Protein AF-A0A7J9JV26-F1 (afdb_monomer)

Organism: NCBI:txid34283

Mean predicted aligned error: 12.32 Å

Solvent-accessible surface area (backbone atoms only — not comparable to full-atom values): 3735 Å² total; per-residue (Å²): 134,87,75,86,67,54,78,78,56,54,81,40,43,56,99,86,41,72,66,61,74,50,71,67,56,51,28,57,77,70,69,49,91,76,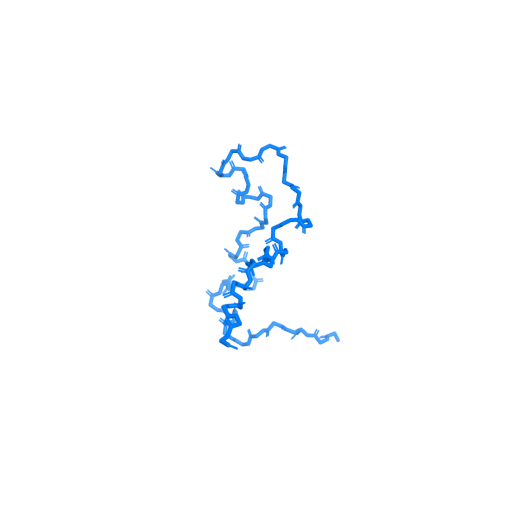79,57,67,78,59,72,78,46,76,74,81,71,80,76,82,75,76,80,126

InterPro domains:
  IPR056647 Domain of unknown function DUF7745 [PF24924] (1-41)

Radius of gyration: 17.11 Å; Cα contacts (8 Å, |Δi|>4): 14; chains: 1; bounding box: 43×42×32 Å

Foldseek 3Di:
DDDPDDPVLCVQADPNDGVPDDPVRVCVVVVPPDDPVVVVPDPPPDPPPPPDD

Structure (mmCIF, N/CA/C/O backbone):
data_AF-A0A7J9JV26-F1
#
_entry.id   AF-A0A7J9JV26-F1
#
loop_
_atom_site.group_PDB
_atom_site.id
_atom_site.type_symbol
_atom_site.label_atom_id
_atom_site.label_alt_id
_atom_site.label_comp_id
_atom_site.label_asym_id
_atom_site.label_entity_id
_atom_site.label_seq_id
_atom_site.pdbx_PDB_ins_code
_atom_site.Cartn_x
_atom_site.Cartn_y
_atom_site.Cartn_z
_atom_site.occupancy
_atom_site.B_iso_or_equiv
_atom_site.auth_seq_id
_atom_site.auth_comp_id
_atom_site.auth_asym_id
_atom_site.auth_atom_id
_atom_site.pdbx_PDB_model_num
ATOM 1 N N . MET A 1 1 ? -8.870 -17.113 -10.125 1.00 43.34 1 MET A N 1
ATOM 2 C CA . MET A 1 1 ? -8.421 -16.106 -9.140 1.00 43.34 1 MET A CA 1
ATOM 3 C C . MET A 1 1 ? -8.598 -14.737 -9.780 1.00 43.34 1 MET A C 1
ATOM 5 O O . MET A 1 1 ? -7.774 -14.341 -10.594 1.00 43.34 1 MET A O 1
ATOM 9 N N . VAL A 1 2 ? -9.746 -14.093 -9.551 1.00 45.38 2 VAL A N 1
ATOM 10 C CA . VAL A 1 2 ? -10.060 -12.792 -10.163 1.00 45.38 2 VAL A CA 1
ATOM 11 C C . VAL A 1 2 ? -9.258 -11.731 -9.421 1.00 45.38 2 VAL A C 1
ATOM 13 O O . VAL A 1 2 ? -9.424 -11.560 -8.216 1.00 45.38 2 VAL A O 1
ATOM 16 N N . ARG A 1 3 ? -8.340 -11.067 -10.123 1.00 55.94 3 ARG A N 1
ATOM 17 C CA . ARG A 1 3 ? -7.605 -9.924 -9.584 1.00 55.94 3 ARG A CA 1
ATOM 18 C C . ARG A 1 3 ? -8.474 -8.694 -9.832 1.00 55.94 3 ARG A C 1
ATOM 20 O O . ARG A 1 3 ? -8.549 -8.225 -10.957 1.00 55.94 3 ARG A O 1
ATOM 27 N N . PHE A 1 4 ? -9.145 -8.204 -8.792 1.00 53.81 4 PHE A N 1
ATOM 28 C CA . PHE A 1 4 ? -9.957 -6.974 -8.811 1.00 53.81 4 PHE A CA 1
ATOM 29 C C . PHE A 1 4 ? -9.115 -5.690 -8.893 1.00 53.81 4 PHE A C 1
ATOM 31 O O . PHE A 1 4 ? -9.597 -4.608 -8.572 1.00 53.81 4 PHE A O 1
ATOM 38 N N . LEU A 1 5 ? -7.843 -5.807 -9.268 1.00 62.69 5 LEU A N 1
ATOM 39 C CA . LEU A 1 5 ? -6.962 -4.661 -9.355 1.00 62.69 5 LEU A CA 1
ATOM 40 C C . LEU A 1 5 ? -7.367 -3.871 -10.596 1.00 62.69 5 LEU A C 1
ATOM 42 O O . LEU A 1 5 ? -7.295 -4.383 -11.715 1.00 62.69 5 LEU A O 1
ATOM 46 N N . ASP A 1 6 ? -7.839 -2.650 -10.370 1.00 66.81 6 ASP A N 1
ATOM 47 C CA . ASP A 1 6 ? -8.119 -1.685 -11.424 1.00 66.81 6 ASP A CA 1
ATOM 48 C C . ASP A 1 6 ? -6.917 -1.642 -12.393 1.00 66.81 6 ASP A C 1
ATOM 50 O O . ASP A 1 6 ? -5.774 -1.563 -11.929 1.00 66.81 6 ASP A O 1
ATOM 54 N N . PRO A 1 7 ? -7.112 -1.713 -13.721 1.00 70.88 7 PRO A N 1
ATOM 55 C CA . PRO A 1 7 ? -6.024 -1.578 -14.687 1.00 70.88 7 PRO A CA 1
ATOM 56 C C . PRO A 1 7 ? -5.166 -0.318 -14.480 1.00 70.88 7 PRO A C 1
ATOM 58 O O . PRO A 1 7 ? -3.977 -0.336 -14.804 1.00 70.88 7 PRO A O 1
ATOM 61 N N . ALA A 1 8 ? -5.727 0.751 -13.902 1.00 69.50 8 ALA A N 1
ATOM 62 C CA . ALA A 1 8 ? -4.998 1.962 -13.524 1.00 69.50 8 ALA A CA 1
ATOM 63 C C . ALA A 1 8 ? -3.986 1.738 -12.382 1.00 69.50 8 ALA A C 1
ATOM 65 O O . ALA A 1 8 ? -3.004 2.468 -12.268 1.00 69.50 8 ALA A O 1
ATOM 66 N N . TYR A 1 9 ? -4.173 0.697 -11.567 1.00 68.44 9 TYR A N 1
ATOM 67 C CA . TYR A 1 9 ? -3.261 0.319 -10.486 1.00 68.44 9 TYR A CA 1
ATOM 68 C C . TYR A 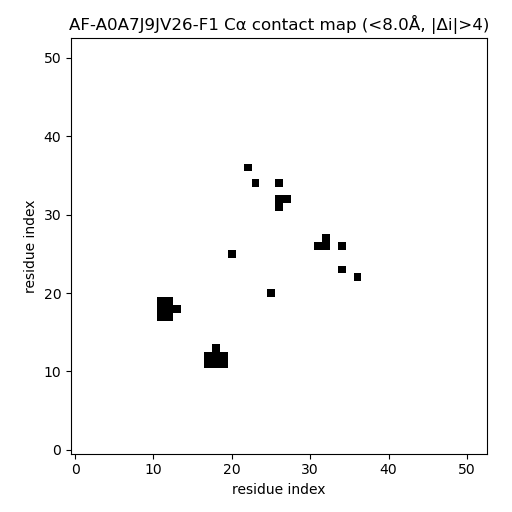1 9 ? -1.945 -0.287 -11.001 1.00 68.44 9 TYR A C 1
ATOM 70 O O . TYR A 1 9 ? -0.975 -0.404 -10.256 1.00 68.44 9 TYR A O 1
ATOM 78 N N . LYS A 1 10 ? -1.864 -0.616 -12.300 1.00 69.12 10 LYS A N 1
ATOM 79 C CA . LYS A 1 10 ? -0.635 -1.110 -12.941 1.00 69.12 10 LYS A CA 1
ATOM 80 C C . LYS A 1 10 ? 0.538 -0.127 -12.815 1.00 69.12 10 LYS A C 1
ATOM 82 O O . LYS A 1 10 ? 1.687 -0.561 -12.820 1.00 69.12 10 LYS A O 1
ATOM 87 N N . CYS A 1 11 ? 0.267 1.172 -12.660 1.00 71.75 11 CYS A N 1
ATOM 88 C CA . CYS A 1 11 ? 1.283 2.210 -12.455 1.00 71.75 11 CYS A CA 1
ATOM 89 C C . CYS A 1 11 ? 2.118 2.010 -11.183 1.00 71.75 11 CYS A C 1
ATOM 91 O O . CYS A 1 11 ? 3.246 2.491 -11.121 1.00 71.75 11 CYS A O 1
ATOM 93 N N . PHE A 1 12 ? 1.579 1.300 -10.193 1.00 68.44 12 PHE A N 1
ATOM 94 C CA . PHE A 1 12 ? 2.270 1.020 -8.939 1.00 68.44 12 PHE A CA 1
ATOM 95 C C . PHE A 1 12 ? 2.959 -0.341 -8.936 1.00 68.44 12 PHE A C 1
ATOM 97 O O . PHE A 1 12 ? 3.546 -0.708 -7.936 1.00 68.44 12 PHE A O 1
ATOM 104 N N . THR A 1 13 ? 2.940 -1.088 -10.042 1.00 72.56 13 THR A N 1
ATOM 105 C CA . THR A 1 13 ? 3.631 -2.379 -10.134 1.00 72.56 13 THR A CA 1
ATOM 106 C C . THR A 1 13 ? 4.858 -2.270 -11.035 1.00 72.56 13 THR A C 1
ATOM 108 O O . THR A 1 13 ? 4.731 -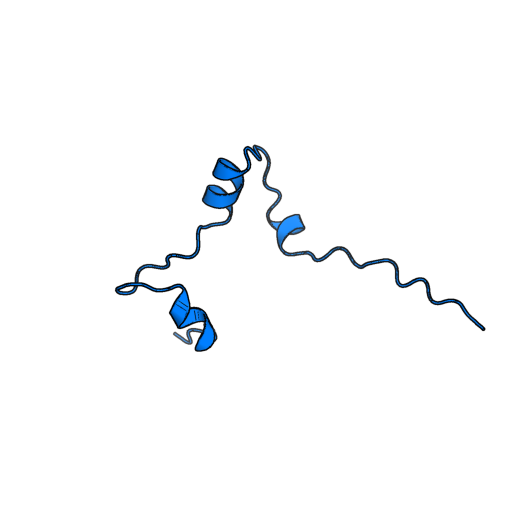1.863 -12.190 1.00 72.56 13 THR A O 1
ATOM 111 N N . PHE A 1 14 ? 6.036 -2.664 -10.551 1.00 76.38 14 PHE A N 1
ATOM 112 C CA . PHE A 1 14 ? 7.264 -2.761 -11.348 1.00 76.38 14 PHE A CA 1
ATOM 113 C C . PHE A 1 14 ? 7.773 -4.193 -11.318 1.00 76.38 14 PHE A C 1
ATOM 115 O O . PHE A 1 14 ? 7.926 -4.769 -10.254 1.00 76.38 14 PHE A O 1
ATOM 122 N N . ASN A 1 15 ? 7.986 -4.808 -12.483 1.00 78.88 15 ASN A N 1
ATOM 123 C CA . ASN A 1 15 ? 8.393 -6.218 -12.579 1.00 78.88 15 ASN A CA 1
ATOM 124 C C . ASN A 1 15 ? 7.525 -7.206 -11.768 1.00 78.88 15 ASN A C 1
ATOM 126 O O . ASN A 1 15 ? 8.015 -8.238 -11.331 1.00 78.88 15 ASN A O 1
ATOM 130 N N . GLN A 1 16 ? 6.219 -6.931 -11.634 1.00 74.25 16 GLN A N 1
ATOM 131 C CA . GLN A 1 16 ? 5.261 -7.690 -10.802 1.00 74.25 16 GLN A CA 1
ATOM 132 C C . GLN A 1 16 ? 5.427 -7.511 -9.284 1.00 74.25 16 GLN A C 1
ATOM 134 O O . GLN A 1 16 ? 4.651 -8.095 -8.529 1.00 74.25 16 GLN A O 1
ATOM 139 N N . GLU A 1 17 ? 6.362 -6.673 -8.845 1.00 74.75 17 GLU A N 1
ATOM 140 C CA . GLU A 1 17 ? 6.469 -6.210 -7.465 1.00 74.75 17 GLU A CA 1
ATOM 141 C C . GLU A 1 17 ? 5.553 -4.999 -7.271 1.00 74.75 17 GLU A C 1
ATOM 143 O O . GLU A 1 17 ? 5.520 -4.085 -8.101 1.00 74.75 17 GLU A O 1
ATOM 148 N N . ASP A 1 18 ? 4.764 -5.018 -6.199 1.00 76.62 18 ASP A N 1
ATOM 149 C CA . ASP A 1 18 ? 3.939 -3.879 -5.812 1.00 76.62 18 ASP A CA 1
ATOM 150 C C . ASP A 1 18 ? 4.844 -2.821 -5.175 1.00 76.62 18 ASP A C 1
ATOM 152 O O . ASP A 1 18 ? 5.457 -3.051 -4.137 1.00 76.62 18 ASP A O 1
ATOM 156 N N . MET A 1 19 ? 4.964 -1.674 -5.832 1.00 78.88 19 MET A N 1
ATOM 157 C CA . MET A 1 19 ? 5.653 -0.493 -5.318 1.00 78.88 19 MET A CA 1
ATOM 158 C C . MET A 1 19 ? 4.737 0.362 -4.440 1.00 78.88 19 MET A C 1
ATOM 160 O O . MET A 1 19 ? 5.170 1.393 -3.919 1.00 78.88 19 MET A O 1
ATOM 164 N N . THR A 1 20 ? 3.472 -0.028 -4.267 1.00 78.62 20 THR A N 1
ATOM 165 C CA . THR A 1 20 ? 2.625 0.569 -3.243 1.00 78.62 20 THR A CA 1
ATOM 166 C C . THR A 1 20 ? 3.155 0.140 -1.885 1.00 78.62 20 THR A C 1
ATOM 168 O O . THR A 1 20 ? 3.087 -1.031 -1.521 1.00 78.62 20 THR A O 1
ATOM 171 N N . LEU A 1 21 ? 3.662 1.106 -1.121 1.00 79.25 21 LEU A N 1
ATOM 172 C CA . LEU A 1 21 ? 4.039 0.858 0.263 1.00 79.25 21 LEU A CA 1
ATOM 173 C C . LEU A 1 21 ? 2.819 0.334 1.028 1.00 79.25 21 LEU A C 1
ATOM 175 O O . LEU A 1 21 ? 1.709 0.875 0.949 1.00 79.25 21 LEU A O 1
ATOM 179 N N . THR A 1 22 ? 3.041 -0.723 1.791 1.00 83.50 22 THR A N 1
ATOM 180 C CA . THR A 1 22 ? 2.057 -1.263 2.718 1.00 83.50 22 THR A CA 1
ATOM 181 C C . THR A 1 22 ? 1.728 -0.227 3.794 1.00 83.50 22 THR A C 1
ATOM 183 O O . THR A 1 22 ? 2.488 0.710 4.065 1.00 83.50 22 THR A O 1
ATOM 186 N N . ILE A 1 23 ? 0.578 -0.382 4.454 1.00 80.38 23 ILE A N 1
ATOM 187 C CA . ILE A 1 23 ? 0.184 0.553 5.517 1.00 80.38 23 ILE A CA 1
ATOM 188 C C . ILE A 1 23 ? 1.223 0.588 6.648 1.00 80.38 23 ILE A C 1
ATOM 190 O O . ILE A 1 23 ? 1.458 1.645 7.231 1.00 80.38 23 ILE A O 1
ATOM 194 N N . GLU A 1 24 ? 1.857 -0.543 6.947 1.00 82.62 24 GLU A N 1
ATOM 195 C CA . GLU A 1 24 ? 2.876 -0.655 7.993 1.00 82.62 24 GLU A CA 1
ATOM 196 C C . GLU A 1 24 ? 4.136 0.152 7.651 1.00 82.62 24 GLU A C 1
ATOM 198 O O . GLU A 1 24 ? 4.682 0.859 8.503 1.00 82.62 24 GLU A O 1
ATOM 203 N N . GLU A 1 25 ? 4.561 0.125 6.387 1.00 85.00 25 GLU A N 1
ATOM 204 C CA . GLU A 1 25 ? 5.704 0.904 5.907 1.00 85.00 25 GLU A CA 1
ATOM 205 C C . GLU A 1 25 ? 5.405 2.406 5.939 1.00 85.00 25 GLU A C 1
ATOM 207 O O . GLU A 1 25 ? 6.202 3.188 6.464 1.00 85.00 25 GLU A O 1
ATOM 212 N N . TYR A 1 26 ? 4.221 2.818 5.471 1.00 85.69 26 TYR A N 1
ATOM 213 C CA . TYR A 1 26 ? 3.773 4.209 5.583 1.00 85.69 26 TYR A CA 1
ATOM 214 C C . TYR A 1 26 ? 3.708 4.677 7.035 1.00 85.69 26 TYR A C 1
ATOM 216 O O . TYR A 1 26 ? 4.145 5.783 7.356 1.00 85.69 26 TYR A O 1
ATOM 224 N N . ALA A 1 27 ? 3.179 3.846 7.927 1.00 85.12 27 ALA A N 1
ATOM 225 C CA . ALA A 1 27 ? 3.105 4.169 9.340 1.00 85.12 27 ALA A CA 1
ATOM 226 C C . ALA A 1 27 ? 4.484 4.330 9.974 1.00 85.12 27 ALA A C 1
ATOM 228 O O . ALA A 1 27 ? 4.689 5.257 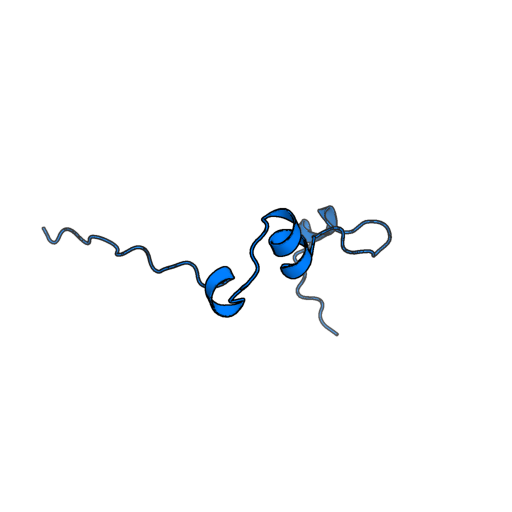10.755 1.00 85.12 27 ALA A O 1
ATOM 229 N N . THR A 1 28 ? 5.435 3.478 9.593 1.00 87.81 28 THR A N 1
ATOM 230 C CA . THR A 1 28 ? 6.828 3.570 10.034 1.00 87.81 28 THR A CA 1
ATOM 231 C C . THR A 1 28 ? 7.456 4.888 9.580 1.00 87.81 28 THR A C 1
ATOM 233 O O . THR A 1 28 ? 8.025 5.611 10.401 1.00 87.81 28 THR A O 1
ATOM 236 N N . LEU A 1 29 ? 7.284 5.262 8.306 1.00 87.56 29 LEU A N 1
ATOM 237 C CA . LEU A 1 29 ? 7.755 6.547 7.771 1.00 87.56 29 LEU A CA 1
ATOM 238 C C . LEU A 1 29 ? 7.130 7.747 8.496 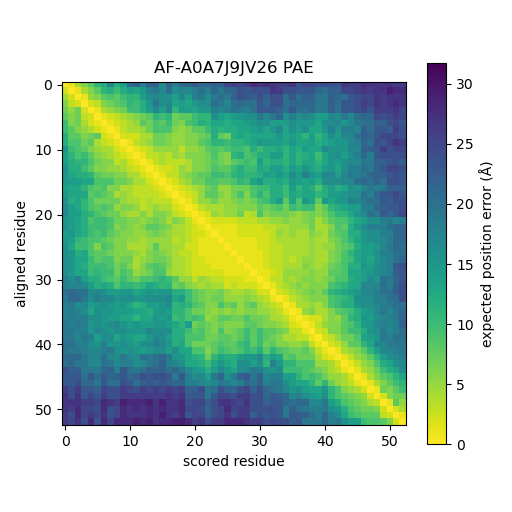1.00 87.56 29 LEU A C 1
ATOM 240 O O . LEU A 1 29 ? 7.812 8.732 8.778 1.00 87.56 29 LEU A O 1
ATOM 244 N N . LEU A 1 30 ? 5.844 7.653 8.837 1.00 86.56 30 LEU A N 1
ATOM 245 C CA . LEU A 1 30 ? 5.101 8.690 9.555 1.00 86.56 30 LEU A CA 1
ATOM 246 C C . LEU A 1 30 ? 5.277 8.633 11.082 1.00 86.56 30 LEU A C 1
ATOM 248 O O . LEU A 1 30 ? 4.695 9.457 11.786 1.00 86.56 30 LEU A O 1
ATOM 252 N N . ARG A 1 31 ? 6.082 7.695 11.605 1.00 88.00 31 ARG A N 1
ATOM 253 C CA . ARG A 1 31 ? 6.304 7.464 13.046 1.00 88.00 31 ARG A CA 1
ATOM 254 C C . ARG A 1 31 ? 5.005 7.217 13.829 1.00 88.00 31 ARG A C 1
ATOM 256 O O . ARG A 1 31 ? 4.855 7.644 14.975 1.00 88.00 31 ARG A O 1
ATOM 263 N N . ILE A 1 32 ? 4.051 6.532 13.203 1.00 84.12 32 ILE A N 1
ATOM 264 C CA . ILE A 1 32 ? 2.778 6.138 13.806 1.00 84.12 32 ILE A CA 1
ATOM 265 C C . ILE A 1 32 ? 2.955 4.755 14.434 1.00 84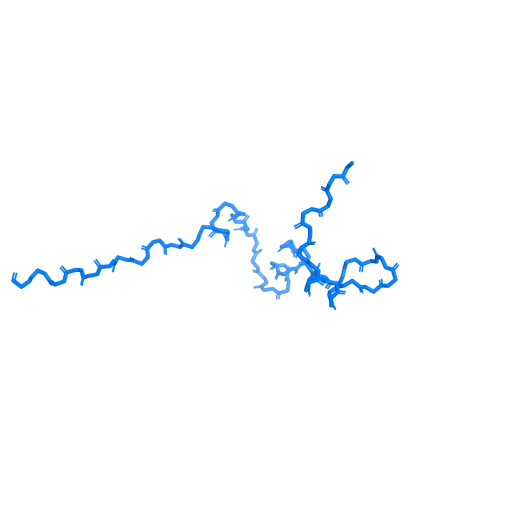.12 32 ILE A C 1
ATOM 267 O O . ILE A 1 32 ? 2.954 3.740 13.747 1.00 84.12 32 ILE A O 1
ATOM 271 N N . ASN A 1 33 ? 3.056 4.710 15.760 1.00 73.75 33 ASN A N 1
ATOM 272 C CA . ASN A 1 33 ? 3.328 3.467 16.492 1.00 73.75 33 ASN A CA 1
ATOM 273 C C . ASN A 1 33 ? 2.072 2.612 16.763 1.00 73.75 33 ASN A C 1
ATOM 275 O O . ASN A 1 33 ? 2.187 1.500 17.267 1.00 73.75 33 ASN A O 1
ATOM 279 N N . ASN A 1 34 ? 0.867 3.126 16.483 1.00 74.19 34 ASN A N 1
ATOM 280 C CA . ASN A 1 34 ? -0.399 2.444 16.777 1.00 74.19 34 ASN A CA 1
ATOM 281 C C . ASN A 1 34 ? -1.403 2.621 15.632 1.00 74.19 34 ASN A C 1
ATOM 283 O O . ASN A 1 34 ? -2.379 3.371 15.714 1.00 74.19 34 ASN A O 1
ATOM 287 N N . VAL A 1 35 ? -1.101 1.954 14.524 1.00 73.88 35 VAL A N 1
ATOM 288 C CA . VAL A 1 35 ? -1.898 1.966 13.300 1.00 73.88 35 VAL A CA 1
ATOM 289 C C . VAL A 1 35 ? -3.190 1.189 13.527 1.00 73.88 35 VAL A C 1
ATOM 291 O O . VAL A 1 35 ? -3.227 -0.036 13.461 1.00 73.88 35 VAL A O 1
ATOM 294 N N . GLN A 1 36 ? -4.289 1.898 13.761 1.00 75.69 36 GLN A N 1
ATOM 295 C CA . GLN A 1 36 ? -5.610 1.275 13.765 1.00 75.69 36 GLN A CA 1
ATOM 296 C C . GLN A 1 36 ? -6.085 1.146 12.314 1.00 75.69 36 GLN A C 1
ATOM 298 O O . GLN A 1 36 ? -6.746 2.047 11.805 1.00 75.69 36 GLN A O 1
ATOM 303 N N . LEU A 1 37 ? -5.744 0.032 11.649 1.00 68.38 37 LEU A N 1
ATOM 304 C CA . LEU A 1 37 ? -6.083 -0.248 10.239 1.00 68.38 37 LEU A CA 1
ATOM 305 C C . LEU A 1 37 ? -7.560 0.031 9.920 1.00 68.38 37 LEU A C 1
ATOM 307 O O . LEU A 1 37 ? -7.884 0.655 8.911 1.00 68.38 37 LEU A O 1
ATOM 311 N N . ASN A 1 38 ? -8.450 -0.330 10.848 1.00 66.56 38 ASN A N 1
ATOM 312 C CA . ASN A 1 38 ? -9.891 -0.104 10.731 1.00 66.56 38 ASN A CA 1
ATOM 313 C C . ASN A 1 38 ? -10.280 1.380 10.638 1.00 66.56 38 ASN A C 1
ATOM 315 O O . ASN A 1 38 ? -11.336 1.688 10.105 1.00 66.56 38 ASN A O 1
ATOM 319 N N . LYS A 1 39 ? -9.457 2.308 11.136 1.00 68.38 39 LYS A N 1
ATOM 320 C CA . LYS A 1 39 ? -9.700 3.757 11.049 1.00 68.38 39 LYS A CA 1
ATOM 321 C C . LYS A 1 39 ? -9.091 4.403 9.805 1.00 68.38 39 LYS A C 1
ATOM 323 O O . LYS A 1 39 ? -9.496 5.500 9.453 1.00 68.38 39 LYS A O 1
ATOM 328 N N . ILE A 1 40 ? -8.142 3.745 9.138 1.00 72.31 40 ILE A N 1
ATOM 329 C CA . ILE A 1 40 ? -7.452 4.300 7.959 1.00 72.31 40 ILE A CA 1
ATOM 330 C C . ILE A 1 40 ? -8.333 4.195 6.715 1.00 72.31 40 ILE A C 1
ATOM 332 O O . ILE A 1 40 ? -8.416 5.131 5.925 1.0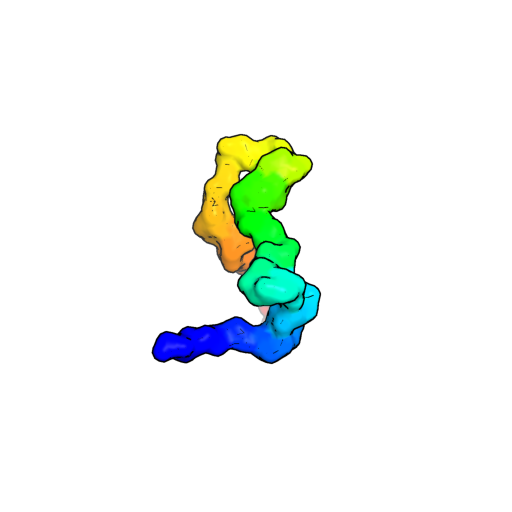0 72.31 40 ILE A O 1
ATOM 336 N N . TYR A 1 41 ? -9.034 3.071 6.566 1.00 66.06 41 TYR A N 1
ATOM 337 C CA . TYR A 1 41 ? -9.951 2.852 5.446 1.00 66.06 41 TYR A CA 1
ATOM 338 C C . TYR A 1 41 ? -11.341 3.448 5.671 1.00 66.06 41 TYR A C 1
ATOM 340 O O . TYR A 1 41 ? -12.102 3.637 4.719 1.00 66.06 41 TYR A O 1
ATOM 348 N N . VAL A 1 42 ? -11.688 3.762 6.920 1.00 67.81 42 VAL A N 1
ATOM 349 C CA . VAL A 1 42 ? -12.952 4.420 7.237 1.00 67.81 42 VAL A CA 1
ATOM 350 C C . VAL A 1 42 ? -12.767 5.911 7.026 1.00 67.81 42 VAL A C 1
ATOM 352 O O . VAL A 1 42 ? -12.242 6.632 7.870 1.00 67.81 42 VAL A O 1
ATOM 355 N N . LYS A 1 43 ? -13.238 6.391 5.875 1.00 66.62 43 LYS A N 1
ATOM 356 C CA . LYS A 1 43 ? -13.464 7.819 5.678 1.00 66.62 43 LYS A CA 1
ATOM 357 C C . LYS A 1 43 ? -14.467 8.253 6.740 1.00 66.62 43 LYS A C 1
ATOM 359 O O . LYS A 1 43 ? -15.621 7.829 6.681 1.00 66.62 43 LYS A O 1
ATOM 364 N N . GLU A 1 44 ? -14.028 9.053 7.713 1.00 67.19 44 GLU A N 1
ATOM 365 C CA . GLU A 1 44 ? -14.945 9.577 8.721 1.00 67.19 44 GLU A CA 1
ATOM 366 C C . GLU A 1 44 ? -16.133 10.223 7.997 1.00 67.19 44 GLU A C 1
ATOM 368 O O . GLU A 1 44 ? -15.923 11.035 7.079 1.00 67.19 44 GLU A O 1
ATOM 373 N N . PRO A 1 45 ? -17.378 9.835 8.328 1.00 65.12 45 PRO A N 1
ATOM 374 C CA . PRO A 1 45 ? -18.536 10.474 7.746 1.00 65.12 45 PRO A CA 1
ATOM 375 C C . PRO A 1 45 ? -18.478 11.938 8.164 1.00 65.12 45 PRO A C 1
ATOM 377 O O . PRO A 1 45 ? -18.736 12.278 9.317 1.00 65.12 45 PRO A O 1
ATOM 380 N N . LYS A 1 46 ? -18.094 12.816 7.228 1.00 67.19 46 LYS A N 1
ATOM 381 C CA . LYS A 1 46 ? -18.182 14.257 7.452 1.00 67.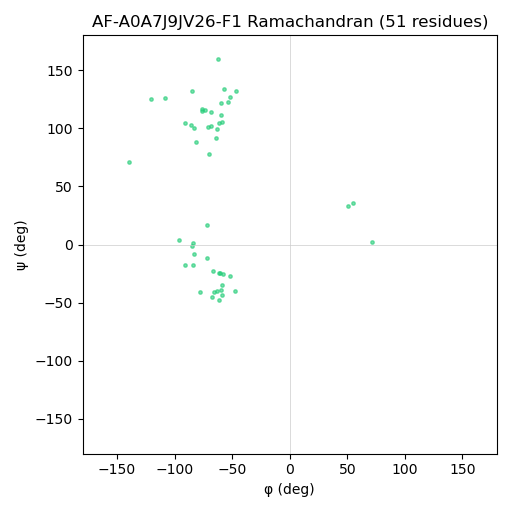19 46 LYS A CA 1
ATOM 382 C C . LYS A 1 46 ? -19.629 14.526 7.853 1.00 67.19 46 LYS A C 1
ATOM 384 O O . LYS A 1 46 ? -20.511 14.151 7.074 1.00 67.19 46 LYS A O 1
ATOM 389 N N . PRO A 1 47 ? -19.897 15.133 9.023 1.00 66.75 47 PRO A N 1
ATOM 390 C CA . PRO A 1 47 ? -21.251 15.511 9.374 1.00 66.75 47 PRO A CA 1
ATOM 391 C C . PRO A 1 47 ? -21.730 16.460 8.282 1.00 66.75 47 PRO A C 1
ATOM 393 O O . PRO A 1 47 ? -21.259 17.590 8.154 1.00 66.75 47 PRO A O 1
ATOM 396 N N . MET A 1 48 ? -22.606 15.953 7.419 1.00 67.50 48 MET A N 1
ATOM 397 C CA . MET A 1 48 ? -23.227 16.746 6.381 1.00 67.50 48 MET A CA 1
ATOM 398 C C . MET A 1 48 ? -24.146 17.699 7.138 1.00 67.50 48 MET A C 1
ATOM 400 O O . MET A 1 48 ? -25.183 17.285 7.653 1.00 67.50 48 MET A O 1
ATOM 404 N N . THR A 1 49 ? -23.725 18.953 7.308 1.00 68.62 49 THR A N 1
ATOM 405 C CA . THR A 1 49 ? -24.562 19.994 7.904 1.00 68.62 49 THR A CA 1
ATOM 406 C C . THR A 1 49 ? -25.663 20.325 6.906 1.00 68.62 49 THR A C 1
ATOM 408 O O . THR A 1 49 ? -25.610 21.306 6.167 1.00 68.62 49 THR A O 1
ATOM 411 N N . LEU A 1 50 ? -26.670 19.451 6.850 1.00 69.62 50 LEU A N 1
ATOM 412 C CA . LEU A 1 50 ? -27.911 19.684 6.138 1.00 69.62 50 LEU A CA 1
ATOM 413 C C . LEU A 1 50 ? -28.592 20.871 6.823 1.00 69.62 50 LEU A C 1
ATOM 415 O O . LEU A 1 50 ? -29.327 20.713 7.798 1.00 69.62 50 LEU A O 1
ATOM 419 N N . LYS A 1 51 ? -28.312 22.082 6.334 1.00 67.50 51 LYS A N 1
ATOM 420 C CA . LYS A 1 51 ? -29.109 23.260 6.6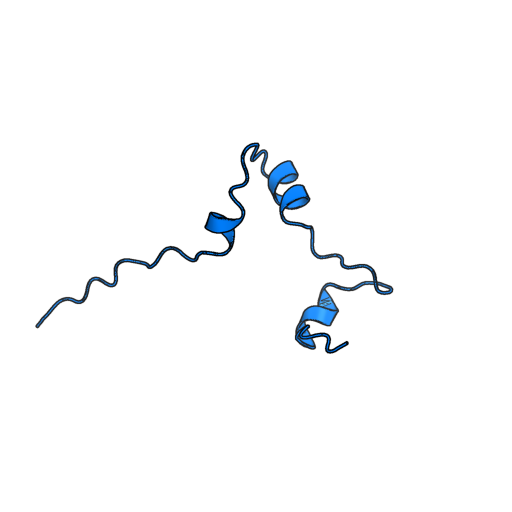62 1.00 67.50 51 LYS A CA 1
ATOM 421 C C . LYS A 1 51 ? -30.506 23.002 6.108 1.00 67.50 51 LYS A C 1
ATOM 423 O O . LYS A 1 51 ? -30.728 23.138 4.907 1.00 67.50 51 LYS A O 1
ATOM 428 N N . LYS A 1 52 ? -31.425 22.573 6.975 1.00 67.50 52 LYS A N 1
ATOM 429 C CA . LYS A 1 52 ? -32.855 22.564 6.663 1.00 67.50 52 LYS A CA 1
ATOM 430 C C . LYS A 1 52 ? -33.257 24.013 6.356 1.00 67.50 52 LYS A C 1
ATOM 432 O O . LYS A 1 52 ? -32.985 24.893 7.171 1.00 67.50 52 LYS A O 1
ATOM 437 N N . ARG A 1 53 ? -33.790 24.245 5.155 1.00 56.94 53 ARG A N 1
ATOM 438 C CA . ARG A 1 53 ? -34.536 25.460 4.807 1.00 56.94 53 ARG A CA 1
ATOM 439 C C . ARG A 1 53 ? -35.984 25.281 5.224 1.00 56.94 53 ARG A C 1
ATOM 441 O O . ARG A 1 53 ? -36.451 24.122 5.143 1.00 56.94 53 ARG A O 1
#

Secondary structure (DSSP, 8-state):
------GGGGGGEETTEE-S--HHHHHHHTT-SS--HHHHSS-----------

pLDDT: mean 71.89, std 9.77, range [43.34, 88.0]

Sequence (53 aa):
MVRFLDPAYKCFTFNQEDMTLTIEEYATLLRINNVQLNKIYVKEPKPMTLKKR